Protein AF-A0A422NCY8-F1 (afdb_monomer_lite)

Sequence (134 aa):
MYTGGTLGFARDTAEKVVHRLLHDSGAFTATETRLLRPCQTKRLALVGAQSGDAGSDDISPVARLQRIVRDEYAVRVLDVVARRRRTAYSSPVEALAALPVIAEVMRRELGWTTERTQTELDLARTFISSISVA

Structure (mmCIF, N/CA/C/O backbone):
data_AF-A0A422NCY8-F1
#
_entry.id   AF-A0A422NCY8-F1
#
loop_
_atom_site.group_PDB
_atom_site.id
_atom_site.type_symbol
_atom_site.label_atom_id
_atom_site.label_alt_id
_atom_site.label_comp_id
_atom_site.label_asym_id
_atom_site.label_entity_id
_atom_site.label_seq_id
_atom_site.pdbx_PDB_ins_code
_atom_site.Cartn_x
_atom_site.Cartn_y
_atom_site.Cartn_z
_atom_site.occupancy
_atom_site.B_iso_or_equiv
_atom_site.auth_seq_id
_atom_site.auth_comp_id
_atom_site.auth_asym_id
_atom_site.auth_atom_id
_atom_site.pdbx_PDB_model_num
ATOM 1 N N . MET A 1 1 ? -6.942 12.354 24.106 1.00 50.94 1 MET A N 1
ATOM 2 C CA . MET A 1 1 ? -6.111 12.189 22.895 1.00 50.94 1 MET A CA 1
ATOM 3 C C . MET A 1 1 ? -5.393 10.849 23.008 1.00 50.94 1 MET A C 1
ATOM 5 O O . MET A 1 1 ? -4.754 10.636 24.028 1.00 50.94 1 MET A O 1
ATOM 9 N N . TYR A 1 2 ? -5.562 9.917 22.066 1.00 63.03 2 TYR A N 1
ATOM 10 C CA . TYR A 1 2 ? -4.711 8.720 22.007 1.00 63.03 2 TYR A CA 1
ATOM 11 C C . TYR A 1 2 ? -3.476 9.083 21.187 1.00 63.03 2 TYR A C 1
ATOM 13 O O . TYR A 1 2 ? -3.541 9.134 19.963 1.00 63.03 2 TYR A O 1
ATOM 21 N N . THR A 1 3 ? -2.384 9.416 21.862 1.00 74.62 3 THR A N 1
ATOM 22 C CA . THR A 1 3 ? -1.087 9.664 21.233 1.00 74.62 3 THR A CA 1
ATOM 23 C C . THR A 1 3 ? -0.171 8.488 21.568 1.00 74.62 3 THR A C 1
ATOM 25 O O . THR A 1 3 ? 0.058 8.183 22.735 1.00 74.62 3 THR A O 1
ATOM 28 N N . GLY A 1 4 ? 0.305 7.789 20.535 1.00 79.44 4 GLY A N 1
ATOM 29 C CA . GLY A 1 4 ? 1.109 6.568 20.665 1.00 79.44 4 GLY A CA 1
ATOM 30 C C . GLY A 1 4 ? 0.318 5.264 20.487 1.00 79.44 4 GLY A C 1
ATOM 31 O O . GLY A 1 4 ? -0.912 5.237 20.530 1.00 79.44 4 GLY A O 1
ATOM 32 N N . GLY A 1 5 ? 1.042 4.168 20.253 1.00 78.50 5 GLY A N 1
ATOM 33 C CA . GLY A 1 5 ? 0.472 2.833 20.084 1.00 78.50 5 GLY A CA 1
ATOM 34 C C . GLY A 1 5 ? 1.530 1.788 19.734 1.00 78.50 5 GLY A C 1
ATOM 35 O O . GLY A 1 5 ? 2.422 2.041 18.929 1.00 78.50 5 GLY A O 1
ATOM 36 N N . THR A 1 6 ? 1.411 0.602 20.330 1.00 87.81 6 THR A N 1
ATOM 37 C CA . THR A 1 6 ? 2.236 -0.572 20.010 1.00 87.81 6 THR A CA 1
ATOM 38 C C . THR A 1 6 ? 1.425 -1.521 19.136 1.00 87.81 6 THR A C 1
ATOM 40 O O . THR A 1 6 ? 0.247 -1.750 19.418 1.00 87.81 6 THR A O 1
ATOM 43 N N . LEU A 1 7 ? 2.044 -2.119 18.110 1.00 85.38 7 LEU A N 1
ATOM 44 C CA . LEU A 1 7 ? 1.364 -3.015 17.159 1.00 85.38 7 LEU A CA 1
ATOM 45 C C . LEU A 1 7 ? 0.558 -4.130 17.849 1.00 85.38 7 LEU A C 1
ATOM 47 O O . LEU A 1 7 ? -0.569 -4.405 17.444 1.00 85.38 7 LEU A O 1
ATOM 51 N N . GLY A 1 8 ? 1.080 -4.707 18.937 1.00 89.88 8 GLY A N 1
ATOM 52 C CA . GLY A 1 8 ? 0.396 -5.760 19.701 1.00 89.88 8 GLY A CA 1
ATOM 53 C C . GLY A 1 8 ? -0.936 -5.336 20.337 1.00 89.88 8 GLY A C 1
ATOM 54 O O . GLY A 1 8 ? -1.800 -6.177 20.566 1.00 89.88 8 GLY A O 1
ATOM 55 N N . PHE A 1 9 ? -1.142 -4.036 20.564 1.00 90.56 9 PHE A N 1
ATOM 56 C CA . PHE A 1 9 ? -2.367 -3.490 21.153 1.00 90.56 9 PHE A CA 1
ATOM 57 C C . PHE A 1 9 ? -3.248 -2.752 20.142 1.00 90.56 9 PHE A C 1
ATOM 59 O O . PHE A 1 9 ? -4.271 -2.203 20.533 1.00 90.56 9 PHE A O 1
ATOM 66 N N . ALA A 1 10 ? -2.911 -2.750 18.847 1.00 91.94 10 ALA A N 1
ATOM 67 C CA . ALA A 1 10 ? -3.629 -1.958 17.845 1.00 91.94 10 ALA A CA 1
ATOM 68 C C . ALA A 1 10 ? -5.149 -2.221 17.839 1.00 91.94 10 ALA A C 1
ATOM 70 O O . ALA A 1 10 ? -5.937 -1.278 17.811 1.00 91.94 10 ALA A O 1
ATOM 71 N N . ARG A 1 11 ? -5.568 -3.492 17.946 1.00 93.00 11 ARG A N 1
ATOM 72 C CA . ARG A 1 11 ? -6.991 -3.873 18.008 1.00 93.00 11 ARG A CA 1
ATOM 73 C C . ARG A 1 11 ? -7.681 -3.361 19.275 1.00 93.00 11 ARG A C 1
ATOM 75 O O . ARG A 1 11 ? -8.771 -2.810 19.186 1.00 93.00 11 ARG A O 1
ATOM 82 N N . ASP A 1 12 ? -7.058 -3.557 20.435 1.00 91.50 12 ASP A N 1
ATOM 83 C CA . ASP A 1 12 ? -7.607 -3.132 21.731 1.00 91.50 12 ASP A CA 1
ATOM 84 C C . ASP A 1 12 ? -7.703 -1.602 21.817 1.00 91.50 12 ASP A C 1
ATOM 86 O O . ASP A 1 12 ? -8.725 -1.049 22.220 1.00 91.50 12 ASP A O 1
ATOM 90 N N . THR A 1 13 ? -6.672 -0.904 21.339 1.00 92.38 13 THR A N 1
ATOM 91 C CA . THR A 1 13 ? -6.681 0.552 21.210 1.00 92.38 13 THR A CA 1
ATOM 92 C C . THR A 1 13 ? -7.818 1.014 20.301 1.00 92.38 13 THR A C 1
ATOM 94 O O . THR A 1 13 ? -8.573 1.898 20.698 1.00 92.38 13 THR A O 1
ATOM 97 N N . ALA A 1 14 ? -7.992 0.408 19.121 1.00 92.62 14 ALA A N 1
ATOM 98 C CA . ALA A 1 14 ? -9.072 0.763 18.198 1.00 92.62 14 ALA A CA 1
ATOM 99 C C . ALA A 1 14 ? -10.463 0.535 18.812 1.00 92.62 14 ALA A C 1
ATOM 101 O O . ALA A 1 14 ? -11.330 1.398 18.704 1.00 92.62 14 ALA A O 1
ATOM 102 N N . GLU A 1 15 ? -10.666 -0.585 19.507 1.00 92.44 15 GLU A N 1
ATOM 103 C CA . GLU A 1 15 ? -11.919 -0.895 20.201 1.00 92.44 15 GLU A CA 1
ATOM 104 C C . GLU A 1 15 ? -12.261 0.168 21.254 1.00 92.44 15 GLU A C 1
ATOM 106 O O . GLU A 1 15 ? -13.373 0.701 21.265 1.00 92.44 15 GLU A O 1
ATOM 111 N N . LYS A 1 16 ? -11.284 0.562 22.077 1.00 91.06 16 LYS A N 1
ATOM 112 C CA . LYS A 1 16 ? -11.474 1.618 23.079 1.00 91.06 16 LYS A CA 1
ATOM 113 C C . LYS A 1 16 ? -11.706 2.993 22.446 1.00 91.06 16 LYS A C 1
ATOM 115 O O . LYS A 1 16 ? -12.504 3.769 22.967 1.00 91.06 16 LYS A O 1
ATOM 120 N N . VAL A 1 17 ? -11.033 3.309 21.337 1.00 91.75 17 VAL A N 1
ATOM 121 C CA . VAL A 1 17 ? -11.247 4.558 20.582 1.00 91.75 17 VAL A CA 1
ATOM 122 C C . VAL A 1 17 ? -12.679 4.629 20.060 1.00 91.75 17 VAL A C 1
ATOM 124 O O . VAL A 1 17 ? -13.345 5.639 20.272 1.00 91.75 17 VAL A O 1
ATOM 127 N N . VAL A 1 18 ? -13.168 3.559 19.429 1.00 91.69 18 VAL A N 1
ATOM 128 C CA . VAL A 1 18 ? -14.541 3.497 18.909 1.00 91.69 18 VAL A CA 1
ATOM 129 C C . VAL A 1 18 ? -15.555 3.598 20.045 1.00 91.69 18 VAL A C 1
ATOM 131 O O . VAL A 1 18 ? -16.506 4.362 19.929 1.00 91.69 18 VAL A O 1
ATOM 134 N N . HIS A 1 19 ? -15.330 2.914 21.170 1.00 91.00 19 HIS A N 1
ATOM 135 C CA . HIS A 1 19 ? -16.205 3.036 22.337 1.00 91.00 19 HIS A CA 1
ATOM 136 C C . HIS A 1 19 ? -16.333 4.493 22.805 1.00 91.00 19 HIS A C 1
ATOM 138 O O . HIS A 1 19 ? -17.440 5.004 22.951 1.00 91.00 19 HIS A O 1
ATOM 144 N N . ARG A 1 20 ? -15.210 5.202 22.987 1.00 90.62 20 ARG A N 1
ATOM 145 C CA . ARG A 1 20 ? -15.251 6.623 23.374 1.00 90.62 20 ARG A CA 1
ATOM 146 C C . ARG A 1 20 ? -15.914 7.497 22.316 1.00 90.62 20 ARG A C 1
ATOM 148 O O . ARG A 1 20 ? -16.619 8.438 22.661 1.00 90.62 20 ARG A O 1
ATOM 155 N N . LEU A 1 21 ? -15.704 7.201 21.034 1.00 91.00 21 LEU A N 1
ATOM 156 C CA . LEU A 1 21 ? -16.359 7.927 19.950 1.00 91.00 21 LEU A CA 1
ATOM 157 C C . LEU A 1 21 ? -17.887 7.801 20.047 1.00 91.00 21 LEU A C 1
ATOM 159 O O . LEU A 1 21 ? -18.582 8.802 19.925 1.00 91.00 21 LEU A O 1
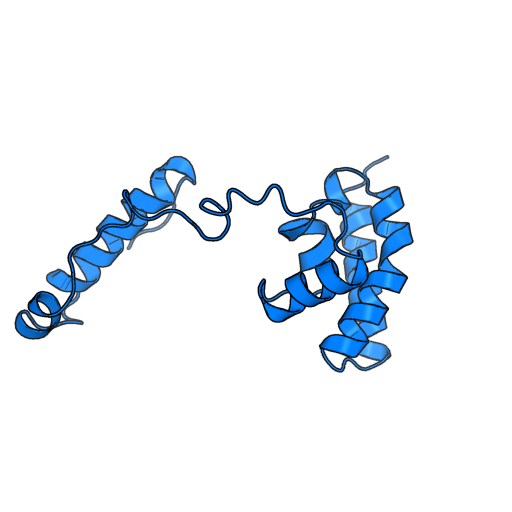ATOM 163 N N . LEU A 1 22 ? -18.404 6.605 20.325 1.00 90.75 22 LEU A N 1
ATOM 164 C CA . LEU A 1 22 ? -19.844 6.343 20.388 1.00 90.75 22 LEU A CA 1
ATOM 165 C C . LEU A 1 22 ? -20.535 6.855 21.659 1.00 90.75 22 LEU A C 1
ATOM 167 O O . LEU A 1 22 ? -21.746 7.075 21.631 1.00 90.75 22 LEU A O 1
ATOM 171 N N . HIS A 1 23 ? -19.799 7.005 22.763 1.00 89.19 23 HIS A N 1
ATOM 172 C CA . HIS A 1 23 ? -20.388 7.302 24.075 1.00 89.19 23 HIS A CA 1
ATOM 173 C C . HIS A 1 23 ? -19.952 8.642 2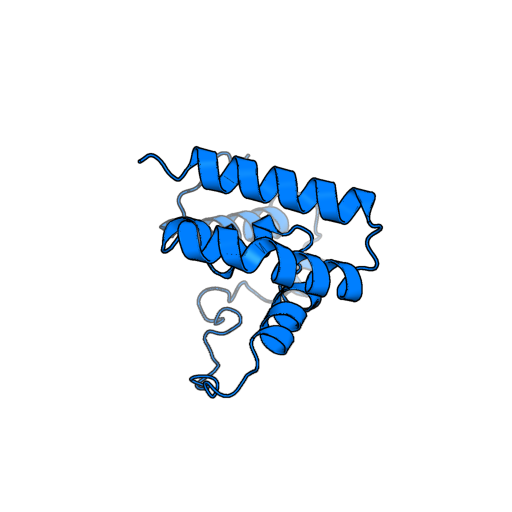4.682 1.00 89.19 23 HIS A C 1
ATOM 175 O O . HIS A 1 23 ? -20.770 9.308 25.308 1.00 89.19 23 HIS A O 1
ATOM 181 N N . ASP A 1 24 ? -18.706 9.067 24.460 1.00 89.75 24 ASP A N 1
ATOM 182 C CA . ASP A 1 24 ? -18.092 10.177 25.207 1.00 89.75 24 ASP A CA 1
ATOM 183 C C . ASP A 1 24 ? -17.827 11.413 24.331 1.00 89.75 24 ASP A C 1
ATOM 185 O O . ASP A 1 24 ? -17.584 12.501 24.847 1.00 89.75 24 ASP A O 1
ATOM 189 N N . SER A 1 25 ? -17.831 11.262 23.000 1.00 88.12 25 SER A N 1
ATOM 190 C CA . SER A 1 25 ? -17.445 12.341 22.076 1.00 88.12 25 SER A CA 1
ATOM 191 C C . SER A 1 25 ? -18.564 13.335 21.749 1.00 88.12 25 SER A C 1
ATOM 193 O O . SER A 1 25 ? -18.289 14.400 21.201 1.00 88.12 25 SER A O 1
ATOM 195 N N . GLY A 1 26 ? -19.821 12.970 22.023 1.00 88.75 26 GLY A N 1
ATOM 196 C CA . GLY A 1 26 ? -21.004 13.716 21.584 1.00 88.75 26 GLY A CA 1
ATOM 197 C C . GLY A 1 26 ? -21.291 13.643 20.076 1.00 88.75 26 GLY A C 1
ATOM 198 O O . GLY A 1 26 ? -22.266 14.237 19.631 1.00 88.75 26 GLY A O 1
ATOM 199 N N . ALA A 1 27 ? -20.488 12.914 19.289 1.00 90.50 27 ALA A N 1
ATOM 200 C CA . ALA A 1 27 ? -20.690 12.764 17.843 1.00 90.50 27 ALA A CA 1
ATOM 201 C C . ALA A 1 27 ? -21.889 11.872 17.477 1.00 90.50 27 ALA A C 1
ATOM 203 O O . ALA A 1 27 ? -22.372 11.941 16.351 1.00 90.50 27 ALA A O 1
ATOM 204 N N . PHE A 1 28 ? -22.350 11.038 18.413 1.00 90.94 28 PHE A N 1
ATOM 205 C CA . PHE A 1 28 ? -23.476 10.126 18.233 1.00 90.94 28 PHE A CA 1
ATOM 206 C C . PHE A 1 28 ? -24.482 10.299 19.367 1.00 90.94 28 PHE A C 1
ATOM 208 O O . PHE A 1 28 ? -24.114 10.435 20.537 1.00 90.94 28 PHE A O 1
ATOM 215 N N . THR A 1 29 ? -25.765 10.254 19.025 1.00 90.88 29 THR A N 1
ATOM 216 C CA . THR A 1 29 ? -26.856 10.187 19.997 1.00 90.88 29 THR A CA 1
ATOM 217 C C . THR A 1 29 ? -27.026 8.763 20.531 1.00 90.88 29 THR A C 1
ATOM 219 O O . THR A 1 29 ? -26.684 7.776 19.879 1.00 90.88 29 THR A O 1
ATOM 222 N N . ALA A 1 30 ? -27.628 8.624 21.716 1.00 86.12 30 ALA A N 1
ATOM 223 C CA . ALA A 1 30 ? -27.882 7.309 22.315 1.00 86.12 30 ALA A CA 1
ATOM 224 C C . ALA A 1 30 ? -28.750 6.397 21.424 1.00 86.12 30 ALA A C 1
ATOM 226 O O . ALA A 1 30 ? -28.620 5.173 21.466 1.00 86.12 30 ALA A O 1
ATOM 227 N N . THR A 1 31 ? -29.632 6.987 20.617 1.00 90.31 31 THR A N 1
ATOM 228 C CA . THR A 1 31 ? -30.494 6.277 19.669 1.00 90.31 31 THR A CA 1
ATOM 229 C C . THR A 1 31 ? -29.689 5.723 18.496 1.00 90.31 31 THR A C 1
ATOM 231 O O . THR A 1 31 ? -29.844 4.552 18.162 1.00 90.31 31 THR A O 1
ATOM 234 N N . GLU A 1 32 ? -28.787 6.524 17.921 1.00 90.44 32 GLU A N 1
ATOM 235 C CA . GLU A 1 32 ? -27.896 6.099 16.832 1.00 90.44 32 GLU A CA 1
ATOM 236 C C . GLU A 1 32 ? -26.941 4.999 17.295 1.00 90.44 32 GLU A C 1
ATOM 238 O O . GLU A 1 32 ? -26.794 3.982 16.619 1.00 90.44 32 GLU A O 1
ATOM 243 N N . THR A 1 33 ? -26.369 5.131 18.495 1.00 87.44 33 THR A N 1
ATOM 244 C CA . THR A 1 33 ? -25.467 4.115 19.052 1.00 87.44 33 THR A CA 1
ATOM 245 C C . THR A 1 33 ? -26.170 2.773 19.282 1.00 87.44 33 THR A C 1
ATOM 247 O O . THR A 1 33 ? -25.560 1.727 19.083 1.00 87.44 33 THR A O 1
ATOM 250 N N . ARG A 1 34 ? -27.465 2.767 19.636 1.00 88.44 34 ARG A N 1
ATOM 251 C CA . ARG A 1 34 ? -28.254 1.526 19.782 1.00 88.44 34 ARG A CA 1
ATOM 252 C C . ARG A 1 34 ? -28.515 0.803 18.459 1.00 88.44 34 ARG A C 1
ATOM 254 O O . ARG A 1 34 ? -28.731 -0.406 18.482 1.00 88.44 34 ARG A O 1
ATOM 261 N N . LEU A 1 35 ? -28.520 1.516 17.331 1.00 91.31 35 LEU A N 1
ATOM 262 C CA . LEU A 1 35 ? -28.683 0.912 16.003 1.00 91.31 35 LEU A CA 1
ATOM 263 C C . LEU A 1 35 ? -27.404 0.209 15.531 1.00 91.31 35 LEU A C 1
ATOM 265 O O . LEU A 1 35 ? -27.461 -0.703 14.703 1.00 91.31 35 LEU A O 1
ATOM 269 N N . LEU A 1 36 ? -26.247 0.621 16.051 1.00 88.69 36 LEU A N 1
ATOM 270 C CA . LEU A 1 36 ? -24.962 0.030 15.712 1.00 88.69 36 LEU A CA 1
ATOM 271 C C . LEU A 1 36 ? -24.753 -1.295 16.450 1.00 88.69 36 LEU A C 1
ATOM 273 O O . LEU A 1 36 ? -25.149 -1.487 17.599 1.00 88.69 36 LEU A O 1
ATOM 277 N N . ARG A 1 37 ? -24.087 -2.238 15.778 1.00 85.38 37 ARG A N 1
ATOM 278 C CA . ARG A 1 37 ? -23.708 -3.509 16.401 1.00 85.38 37 ARG A CA 1
ATOM 279 C C . ARG A 1 37 ? -22.543 -3.295 17.378 1.00 85.38 37 ARG A C 1
ATOM 281 O O . ARG A 1 37 ? -21.653 -2.497 17.081 1.00 85.38 37 ARG A O 1
ATOM 288 N N . PRO A 1 38 ? -22.480 -4.055 18.486 1.00 85.44 38 PRO A N 1
ATOM 289 C CA . PRO A 1 38 ? -21.306 -4.073 19.353 1.00 85.44 38 PRO A CA 1
ATOM 290 C C . PRO A 1 38 ? -20.031 -4.442 18.586 1.00 85.44 38 PRO A C 1
ATOM 292 O O . PRO A 1 38 ? -20.078 -5.192 17.607 1.00 85.44 38 PRO A O 1
ATOM 295 N N . CYS A 1 39 ? -18.879 -3.965 19.062 1.00 87.88 39 CYS A N 1
ATOM 296 C CA . CYS A 1 39 ? -17.585 -4.312 18.481 1.00 87.88 39 CYS A CA 1
ATOM 297 C C . CYS A 1 39 ? -17.351 -5.833 18.540 1.00 87.88 39 CYS A C 1
ATOM 299 O O . CYS A 1 39 ? -17.439 -6.452 19.599 1.00 87.88 39 CYS A O 1
ATOM 301 N N . GLN A 1 40 ? -17.037 -6.444 17.395 1.00 91.31 40 GLN A N 1
ATOM 302 C CA . GLN A 1 40 ? -16.754 -7.883 17.277 1.00 91.31 40 GLN A CA 1
ATOM 303 C C . GLN A 1 40 ? -15.381 -8.162 16.656 1.00 91.31 40 GLN A C 1
ATOM 305 O O . GLN A 1 40 ? -15.093 -9.293 16.274 1.00 91.31 40 GLN A O 1
ATOM 310 N N . THR A 1 41 ? -14.502 -7.160 16.579 1.00 93.06 41 THR A N 1
ATOM 311 C CA . THR A 1 41 ? -13.206 -7.249 15.877 1.00 93.06 41 THR A CA 1
ATOM 312 C C . THR A 1 41 ? -12.309 -8.384 16.376 1.00 93.06 41 THR A C 1
ATOM 314 O O . THR A 1 41 ? -11.516 -8.907 15.607 1.00 93.06 41 THR A O 1
ATOM 317 N N . LYS A 1 42 ? -12.457 -8.831 17.633 1.00 91.56 42 LYS A N 1
ATOM 318 C CA . LYS A 1 42 ? -11.746 -10.006 18.176 1.00 91.56 42 LYS A CA 1
ATOM 319 C C . LYS A 1 42 ? -12.126 -11.327 17.488 1.00 91.56 42 LYS A C 1
ATOM 321 O O . LYS A 1 42 ? -11.347 -12.271 17.526 1.00 91.56 42 LYS A O 1
ATOM 326 N N . ARG A 1 43 ? -13.331 -11.410 16.921 1.00 90.31 43 ARG A N 1
ATOM 327 C CA . ARG A 1 43 ? -13.893 -12.612 16.280 1.00 90.31 43 ARG A CA 1
ATOM 328 C C . ARG A 1 43 ? -13.872 -12.537 14.754 1.00 90.31 43 ARG A C 1
ATOM 330 O O . ARG A 1 43 ? -14.138 -13.538 14.101 1.00 90.31 43 ARG A O 1
ATOM 337 N N . LEU A 1 44 ? -13.590 -11.362 14.196 1.00 89.38 44 LEU A N 1
ATOM 338 C CA . LEU A 1 44 ? -13.527 -11.151 12.757 1.00 89.38 44 LEU A CA 1
ATOM 339 C C . LEU A 1 44 ? -12.114 -11.445 12.263 1.00 89.38 44 LEU A C 1
ATOM 341 O O . LEU A 1 44 ? -11.139 -10.885 12.762 1.00 89.38 44 LEU A O 1
ATOM 345 N N . ALA A 1 45 ? -12.011 -12.324 11.275 1.00 90.31 45 ALA A N 1
ATOM 346 C CA . ALA A 1 45 ? -10.757 -12.558 10.585 1.00 90.31 45 ALA A CA 1
ATOM 347 C C . ALA A 1 45 ? -10.424 -11.372 9.670 1.00 90.31 45 ALA A C 1
ATOM 349 O O . ALA A 1 45 ? -11.315 -10.733 9.107 1.00 90.31 45 ALA A O 1
ATOM 350 N N . LEU A 1 46 ? -9.131 -11.088 9.517 1.00 89.69 46 LEU A N 1
ATOM 351 C CA . LEU A 1 46 ? -8.669 -10.085 8.564 1.00 89.69 46 LEU A CA 1
ATOM 352 C C . LEU A 1 46 ? -8.818 -10.600 7.128 1.00 89.69 46 LEU A C 1
ATOM 354 O O . LEU A 1 46 ? -8.885 -11.806 6.876 1.00 89.69 46 LEU A O 1
ATOM 358 N N . VAL A 1 47 ? -8.841 -9.666 6.180 1.00 86.44 47 VAL A N 1
ATOM 359 C CA . VAL A 1 47 ? -8.847 -9.977 4.748 1.00 86.44 47 VAL A CA 1
ATOM 360 C C . VAL A 1 47 ? -7.666 -10.898 4.421 1.00 86.44 47 VAL A C 1
ATOM 362 O O . VAL A 1 47 ? -6.539 -10.641 4.839 1.00 86.44 47 VAL A O 1
ATOM 365 N N . GLY A 1 48 ? -7.941 -11.993 3.709 1.00 81.12 48 GLY A N 1
ATOM 366 C CA . GLY A 1 48 ? -6.949 -13.006 3.339 1.00 81.12 48 GLY A CA 1
ATOM 367 C C . GLY A 1 48 ? -6.660 -14.072 4.403 1.00 81.12 48 GLY A C 1
ATOM 368 O O . GLY A 1 48 ? -6.001 -15.051 4.084 1.00 81.12 48 GLY A O 1
ATOM 369 N N . ALA A 1 49 ? -7.170 -13.949 5.637 1.00 81.75 49 ALA A N 1
ATOM 370 C CA . ALA A 1 49 ? -6.943 -14.956 6.683 1.00 81.75 49 ALA A CA 1
ATOM 371 C C . ALA A 1 49 ? -7.888 -16.172 6.591 1.00 81.7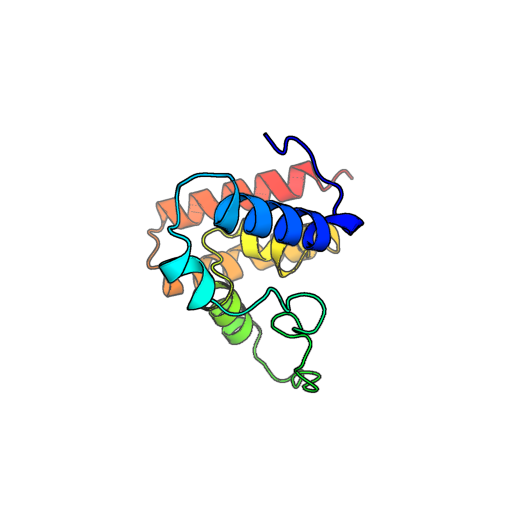5 49 ALA A C 1
ATOM 373 O O . ALA A 1 49 ? -7.562 -17.240 7.095 1.00 81.75 49 ALA A O 1
ATOM 374 N N . GLN A 1 50 ? -9.070 -16.007 5.983 1.00 70.94 50 GLN A N 1
ATOM 375 C CA . GLN A 1 50 ? -10.087 -17.068 5.831 1.00 70.94 50 GLN A CA 1
ATOM 376 C C . GLN A 1 50 ? -9.932 -17.867 4.534 1.00 70.94 50 GLN A C 1
ATOM 378 O O . GLN A 1 50 ? -10.606 -18.876 4.339 1.00 70.94 50 GLN A O 1
ATOM 383 N N . SER A 1 51 ? -9.063 -17.413 3.636 1.00 60.66 51 SER A N 1
ATOM 384 C CA . SER A 1 51 ? -8.764 -18.111 2.400 1.00 60.66 51 SER A CA 1
ATOM 385 C C . SER A 1 51 ? -7.929 -19.346 2.738 1.00 60.66 51 SER A C 1
ATOM 387 O O . SER A 1 51 ? -6.713 -19.267 2.857 1.00 60.66 51 SER A O 1
ATOM 389 N N . GLY A 1 52 ? -8.594 -20.497 2.878 1.00 52.84 52 GLY A N 1
ATOM 390 C CA . GLY A 1 52 ? -7.957 -21.818 2.780 1.00 52.84 52 GLY A CA 1
ATOM 391 C C . GLY A 1 52 ? -7.306 -22.067 1.413 1.00 52.84 52 GLY A C 1
ATOM 392 O O . GLY A 1 52 ? -6.631 -23.074 1.227 1.00 52.84 52 GLY A O 1
ATOM 393 N N . ASP A 1 53 ? -7.461 -21.131 0.475 1.00 50.38 53 ASP A N 1
ATOM 394 C CA . ASP A 1 53 ? -6.616 -21.009 -0.697 1.00 50.38 53 ASP A CA 1
ATOM 395 C C . ASP A 1 53 ? -5.200 -20.627 -0.257 1.00 50.38 53 ASP A C 1
ATOM 397 O O . ASP A 1 53 ? -4.814 -19.454 -0.216 1.00 50.38 53 ASP A O 1
ATOM 401 N N . ALA A 1 54 ? -4.378 -21.653 -0.035 1.00 51.94 54 ALA A N 1
ATOM 402 C CA . ALA A 1 54 ? -3.045 -21.665 -0.616 1.00 51.94 54 ALA A CA 1
ATOM 403 C C . ALA A 1 54 ? -3.226 -21.372 -2.112 1.00 51.94 54 ALA A C 1
ATOM 405 O O . ALA A 1 54 ? -3.403 -22.282 -2.917 1.00 51.94 54 ALA A O 1
ATOM 406 N N . GLY A 1 55 ? -3.371 -20.082 -2.439 1.00 54.03 55 GLY A N 1
ATOM 407 C CA . GLY A 1 55 ? -3.742 -19.628 -3.764 1.00 54.03 55 GLY A CA 1
ATOM 408 C C . GLY A 1 55 ? -2.791 -20.280 -4.735 1.00 54.03 55 GLY A C 1
ATOM 409 O O . GLY A 1 55 ? -1.585 -20.093 -4.591 1.00 54.03 55 GLY A O 1
ATOM 410 N N . SER A 1 56 ? -3.356 -21.086 -5.636 1.00 57.25 56 SER A N 1
ATOM 411 C CA . SER A 1 56 ? -2.632 -21.757 -6.708 1.00 57.25 56 SER A CA 1
ATOM 412 C C . SER A 1 56 ? -1.457 -20.888 -7.163 1.00 57.25 56 SER A C 1
ATOM 414 O O . SER A 1 56 ? -1.634 -19.719 -7.524 1.00 57.25 56 SER A O 1
ATOM 416 N N . ASP A 1 57 ? -0.246 -21.443 -7.118 1.00 56.44 57 ASP A N 1
ATOM 417 C CA . ASP A 1 57 ? 0.977 -20.776 -7.590 1.00 56.44 57 ASP A CA 1
ATOM 418 C C . ASP A 1 57 ? 0.895 -20.355 -9.075 1.00 56.44 57 ASP A C 1
ATOM 420 O O . ASP A 1 57 ? 1.786 -19.688 -9.595 1.00 56.44 57 ASP A O 1
ATOM 424 N N . ASP A 1 58 ? -0.217 -20.675 -9.735 1.00 68.12 58 ASP A N 1
ATOM 425 C CA . ASP A 1 58 ? -0.553 -20.445 -11.133 1.00 68.12 58 ASP A CA 1
ATOM 426 C C . ASP A 1 58 ? -1.007 -19.004 -11.463 1.00 68.12 58 ASP A C 1
ATOM 428 O O . ASP A 1 58 ? -1.257 -18.658 -12.618 1.00 68.12 58 ASP A O 1
ATOM 432 N N . ILE A 1 59 ? -1.102 -18.099 -10.477 1.00 78.06 59 ILE A N 1
ATOM 433 C CA . ILE A 1 59 ? -1.390 -16.685 -10.779 1.00 78.06 59 ILE A CA 1
ATOM 434 C C . ILE A 1 59 ? -0.149 -16.024 -11.391 1.00 78.06 59 ILE A C 1
ATOM 436 O O . ILE A 1 59 ? 0.839 -15.755 -10.698 1.00 78.06 59 ILE A O 1
ATOM 440 N N . SER A 1 60 ? -0.259 -15.662 -12.673 1.00 90.25 60 SER A N 1
ATOM 441 C CA . SER A 1 60 ? 0.741 -14.877 -13.406 1.00 90.25 60 SER A CA 1
ATOM 442 C C . SER A 1 60 ? 1.244 -13.664 -12.597 1.00 90.25 60 SER A C 1
ATOM 444 O O . SER A 1 60 ? 0.434 -12.928 -12.013 1.00 90.25 60 SER A O 1
ATOM 446 N N . PRO A 1 61 ? 2.563 -13.376 -12.598 1.00 88.88 61 PRO A N 1
ATOM 447 C CA . PRO A 1 61 ? 3.132 -12.209 -11.922 1.00 88.88 61 PRO A CA 1
ATOM 448 C C . PRO A 1 61 ? 2.463 -10.881 -12.304 1.00 88.88 61 PRO A C 1
ATOM 450 O O . PRO A 1 61 ? 2.314 -10.005 -11.454 1.00 88.88 61 PRO A O 1
ATOM 453 N N . VAL A 1 62 ? 2.008 -10.745 -13.553 1.00 92.44 62 VAL A N 1
ATOM 454 C CA . VAL A 1 62 ? 1.320 -9.536 -14.032 1.00 92.44 62 VAL A CA 1
ATOM 455 C C . VAL A 1 62 ? -0.072 -9.421 -13.414 1.00 92.44 62 VAL A C 1
ATOM 457 O O . VAL A 1 62 ? -0.400 -8.376 -12.862 1.00 92.44 62 VAL A O 1
ATOM 460 N N . ALA A 1 63 ? -0.863 -10.498 -13.420 1.00 93.12 63 ALA A N 1
ATOM 461 C CA . ALA A 1 63 ? -2.196 -10.514 -12.805 1.00 93.12 63 ALA A CA 1
ATOM 462 C C . ALA A 1 63 ? -2.131 -10.189 -11.305 1.00 93.12 63 ALA A C 1
ATOM 464 O O . ALA A 1 63 ? -2.942 -9.442 -10.758 1.00 93.12 63 ALA A O 1
ATOM 465 N N . ARG A 1 64 ? -1.093 -10.690 -10.639 1.00 91.94 64 ARG A N 1
ATOM 466 C CA . ARG A 1 64 ? -0.788 -10.381 -9.244 1.00 91.94 64 ARG A CA 1
ATOM 467 C C . ARG A 1 64 ? -0.438 -8.906 -9.024 1.00 91.94 64 ARG A C 1
ATOM 469 O O . ARG A 1 64 ? -0.882 -8.337 -8.031 1.00 91.94 64 ARG A O 1
ATOM 476 N N . LEU A 1 65 ? 0.327 -8.282 -9.923 1.00 94.56 65 LEU A N 1
ATOM 477 C CA . LEU A 1 65 ? 0.599 -6.840 -9.875 1.00 94.56 65 LEU A CA 1
ATOM 478 C C . LEU A 1 65 ? -0.678 -6.020 -10.085 1.00 94.56 65 LEU A C 1
ATOM 480 O O . LEU A 1 65 ? -0.925 -5.090 -9.324 1.00 94.56 65 LEU A O 1
ATOM 484 N N . GLN A 1 66 ? -1.524 -6.399 -11.044 1.00 94.62 66 GLN A N 1
ATOM 485 C CA . GLN A 1 66 ? -2.816 -5.745 -11.275 1.00 94.62 66 GLN A CA 1
ATOM 486 C C . GLN A 1 66 ? -3.708 -5.812 -10.031 1.00 94.62 66 GLN A C 1
ATOM 488 O O . GLN A 1 66 ? -4.297 -4.806 -9.643 1.00 94.62 66 GLN A O 1
ATOM 493 N N . ARG A 1 67 ? -3.744 -6.964 -9.348 1.00 93.69 67 ARG A N 1
ATOM 494 C CA . ARG A 1 67 ? -4.469 -7.125 -8.080 1.00 93.69 67 ARG A CA 1
ATOM 495 C C . ARG A 1 67 ? -3.943 -6.196 -6.986 1.00 93.69 67 ARG A C 1
ATOM 497 O O . ARG A 1 67 ? -4.724 -5.551 -6.300 1.00 93.69 67 ARG A O 1
ATOM 504 N N . ILE A 1 68 ? -2.622 -6.080 -6.848 1.00 94.62 68 ILE A N 1
ATOM 505 C CA . ILE A 1 68 ? -1.999 -5.171 -5.872 1.00 94.62 68 ILE A CA 1
ATOM 506 C C . ILE A 1 68 ? -2.381 -3.706 -6.151 1.00 94.62 68 ILE A C 1
ATOM 508 O O . ILE A 1 68 ? -2.617 -2.934 -5.222 1.00 94.62 68 ILE A O 1
ATOM 512 N N . VAL A 1 69 ? -2.466 -3.316 -7.422 1.00 95.44 69 VAL A N 1
ATOM 513 C CA . VAL A 1 69 ? -2.880 -1.961 -7.807 1.00 95.44 69 VAL A CA 1
ATOM 514 C C . VAL A 1 69 ? -4.362 -1.726 -7.504 1.00 95.44 69 VAL A C 1
ATOM 516 O O . VAL A 1 69 ? -4.699 -0.732 -6.864 1.00 95.44 69 VAL A O 1
ATOM 519 N N . ARG A 1 70 ? -5.239 -2.638 -7.938 1.00 94.62 70 ARG A N 1
ATOM 520 C CA . ARG A 1 70 ? -6.699 -2.459 -7.885 1.00 94.62 70 ARG A CA 1
ATOM 521 C C . ARG A 1 70 ? -7.292 -2.707 -6.498 1.00 94.62 70 ARG A C 1
ATOM 523 O O . ARG A 1 70 ? -8.095 -1.901 -6.038 1.00 94.62 70 ARG A O 1
ATOM 530 N N . ASP A 1 71 ? -6.867 -3.776 -5.829 1.00 92.75 71 ASP A N 1
ATOM 531 C CA . ASP A 1 71 ? -7.496 -4.258 -4.593 1.00 92.75 71 ASP A CA 1
ATOM 532 C C . ASP A 1 71 ? -6.706 -3.843 -3.343 1.00 92.75 71 ASP A C 1
ATOM 534 O O . ASP A 1 71 ? -7.276 -3.643 -2.272 1.00 92.75 71 ASP A O 1
ATOM 538 N N . GLU A 1 72 ? -5.380 -3.701 -3.463 1.00 93.38 72 GLU A N 1
ATOM 539 C CA . GLU A 1 72 ? -4.499 -3.315 -2.348 1.00 93.38 72 GLU A CA 1
ATOM 540 C C . GLU A 1 72 ? -4.066 -1.837 -2.402 1.00 93.38 72 GLU A C 1
ATOM 542 O O . GLU A 1 72 ? -3.231 -1.407 -1.591 1.00 93.38 72 GLU A O 1
ATOM 547 N N . TYR A 1 73 ? -4.649 -1.068 -3.330 1.00 94.62 73 TYR A N 1
ATOM 548 C CA . TYR A 1 73 ? -4.485 0.379 -3.498 1.00 94.62 73 TYR A CA 1
ATOM 549 C C . TYR A 1 73 ? -3.022 0.833 -3.625 1.00 94.62 73 TYR A C 1
ATOM 551 O O . TYR A 1 73 ? -2.622 1.851 -3.056 1.00 94.62 73 TYR A O 1
ATOM 559 N N . ALA A 1 74 ? -2.194 0.074 -4.349 1.00 96.50 74 ALA A N 1
ATOM 560 C CA . ALA A 1 74 ? -0.826 0.491 -4.638 1.00 96.50 74 ALA A CA 1
ATOM 561 C C . ALA A 1 74 ? -0.807 1.566 -5.734 1.00 96.50 74 ALA A C 1
ATOM 563 O O . ALA A 1 74 ? -1.146 1.302 -6.887 1.00 96.50 74 ALA A O 1
ATOM 564 N N . VAL A 1 75 ? -0.361 2.774 -5.376 1.00 96.25 75 VAL A N 1
ATOM 565 C CA . VAL A 1 75 ? -0.306 3.938 -6.283 1.00 96.25 75 VAL A CA 1
ATOM 566 C C . VAL A 1 75 ? 1.137 4.357 -6.576 1.00 96.25 75 VAL A C 1
ATOM 568 O O . VAL A 1 75 ? 1.376 5.191 -7.442 1.00 96.25 75 VAL A O 1
ATOM 571 N N . ARG A 1 76 ? 2.125 3.800 -5.875 1.00 96.88 76 ARG A N 1
ATOM 572 C CA . ARG A 1 76 ? 3.555 4.049 -6.103 1.00 96.88 76 ARG A CA 1
ATOM 573 C C . ARG A 1 76 ? 4.265 2.734 -6.385 1.00 96.88 76 ARG A C 1
ATOM 575 O O . ARG A 1 76 ? 3.932 1.718 -5.774 1.00 96.88 76 ARG A O 1
ATOM 582 N N . VAL A 1 77 ? 5.312 2.757 -7.211 1.00 96.94 77 VAL A N 1
ATOM 583 C CA . VAL A 1 77 ? 6.162 1.564 -7.433 1.00 96.94 77 VAL A CA 1
ATOM 584 C C . VAL A 1 77 ? 6.727 1.049 -6.102 1.00 96.94 77 VAL A C 1
ATOM 586 O O . VAL A 1 77 ? 6.779 -0.156 -5.855 1.00 96.94 77 VAL A O 1
ATOM 589 N N . LEU A 1 78 ? 7.039 1.971 -5.188 1.00 96.06 78 LEU A N 1
ATOM 590 C CA . LEU A 1 78 ? 7.506 1.666 -3.840 1.00 96.06 78 LEU A CA 1
ATOM 591 C C . LEU A 1 78 ? 6.488 0.883 -2.989 1.00 96.06 78 LEU A C 1
ATOM 593 O O . LEU A 1 78 ? 6.885 0.044 -2.177 1.00 96.06 78 LEU A O 1
ATOM 597 N N . ASP A 1 79 ? 5.184 1.110 -3.170 1.00 97.00 79 ASP A N 1
ATOM 598 C CA . ASP A 1 79 ? 4.155 0.385 -2.415 1.00 97.00 79 ASP A CA 1
ATOM 599 C C . ASP A 1 79 ? 4.201 -1.110 -2.739 1.00 97.00 79 ASP A C 1
ATOM 601 O O . ASP A 1 79 ? 4.070 -1.946 -1.842 1.00 97.00 79 ASP A O 1
ATOM 605 N N . VAL A 1 80 ? 4.489 -1.449 -3.999 1.00 95.88 80 VAL A N 1
ATOM 606 C CA . VAL A 1 80 ? 4.660 -2.831 -4.448 1.00 95.88 80 VAL A CA 1
ATOM 607 C C . VAL A 1 80 ? 5.922 -3.436 -3.836 1.00 95.88 80 VAL A C 1
ATOM 609 O O . VAL A 1 80 ? 5.826 -4.404 -3.078 1.00 95.88 80 VAL A O 1
ATOM 612 N N . VAL A 1 81 ? 7.098 -2.870 -4.125 1.00 95.06 81 VAL A N 1
ATOM 613 C CA . VAL A 1 81 ? 8.386 -3.514 -3.803 1.00 95.06 81 VAL A CA 1
ATOM 614 C C . VAL A 1 81 ? 8.738 -3.473 -2.315 1.00 95.06 81 VAL A C 1
ATOM 616 O O . VAL A 1 81 ? 9.352 -4.414 -1.817 1.00 95.06 81 VAL A O 1
ATOM 619 N N . ALA A 1 82 ? 8.321 -2.443 -1.573 1.00 94.44 82 ALA A N 1
ATOM 620 C CA . ALA A 1 82 ? 8.651 -2.308 -0.153 1.00 94.44 82 ALA A CA 1
ATOM 621 C C . ALA A 1 82 ? 7.511 -2.755 0.775 1.00 94.44 82 ALA A C 1
ATOM 623 O O . ALA A 1 82 ? 7.761 -3.479 1.736 1.00 94.44 82 ALA A O 1
ATOM 624 N N . ARG A 1 83 ? 6.252 -2.367 0.515 1.00 93.81 83 ARG A N 1
ATOM 625 C CA . ARG A 1 83 ? 5.152 -2.599 1.477 1.00 93.81 83 ARG A CA 1
ATOM 626 C C . ARG A 1 83 ? 4.388 -3.898 1.247 1.00 93.81 83 ARG A C 1
ATOM 628 O O . ARG A 1 83 ? 4.091 -4.582 2.222 1.00 93.81 83 ARG A O 1
ATOM 635 N N . ARG A 1 84 ? 4.052 -4.229 -0.005 1.00 93.50 84 ARG A N 1
ATOM 636 C CA . ARG A 1 84 ? 3.236 -5.414 -0.334 1.00 93.50 84 ARG A CA 1
ATOM 637 C C . ARG A 1 84 ? 4.067 -6.669 -0.564 1.00 93.50 84 ARG A C 1
ATOM 639 O O . ARG A 1 84 ? 3.698 -7.736 -0.089 1.00 93.50 84 ARG A O 1
ATOM 646 N N . ARG A 1 85 ? 5.196 -6.548 -1.269 1.00 91.94 85 ARG A N 1
ATOM 647 C CA . ARG A 1 85 ? 6.072 -7.686 -1.600 1.00 91.94 85 ARG A CA 1
ATOM 648 C C . ARG A 1 85 ? 7.330 -7.771 -0.752 1.00 91.94 85 ARG A C 1
ATOM 650 O O . ARG A 1 85 ? 7.870 -8.862 -0.622 1.00 91.94 85 ARG A O 1
ATOM 657 N N . ARG A 1 86 ? 7.782 -6.652 -0.178 1.00 93.44 86 ARG A N 1
ATOM 658 C CA . ARG A 1 86 ? 9.025 -6.547 0.610 1.00 93.44 86 ARG A CA 1
ATOM 659 C C . ARG A 1 86 ? 10.294 -7.015 -0.125 1.00 93.44 86 ARG A C 1
ATOM 661 O O . ARG A 1 86 ? 11.332 -7.161 0.513 1.00 93.44 86 ARG A O 1
ATOM 668 N N . THR A 1 87 ? 10.248 -7.186 -1.448 1.00 93.44 87 THR A N 1
ATOM 669 C CA . THR A 1 87 ? 11.396 -7.598 -2.271 1.00 93.44 87 THR A CA 1
ATOM 670 C C . THR A 1 87 ? 12.545 -6.605 -2.191 1.00 93.44 87 THR A C 1
ATOM 672 O O . THR A 1 87 ? 13.695 -7.018 -2.221 1.00 93.44 87 THR A O 1
ATOM 675 N N . ALA A 1 88 ? 12.250 -5.318 -1.981 1.00 93.75 88 ALA A N 1
ATOM 676 C CA . ALA A 1 88 ? 13.263 -4.293 -1.738 1.00 93.75 88 ALA A CA 1
ATOM 677 C C . ALA A 1 88 ? 14.164 -4.602 -0.525 1.00 93.75 88 ALA A C 1
ATOM 679 O O . ALA A 1 88 ? 15.310 -4.175 -0.509 1.00 93.75 88 ALA A O 1
ATOM 680 N N . TYR A 1 89 ? 13.659 -5.340 0.471 1.00 94.06 89 TYR A N 1
ATOM 681 C CA . TYR A 1 89 ? 14.407 -5.712 1.675 1.00 94.06 89 TYR A CA 1
ATOM 682 C C . TYR A 1 89 ? 14.994 -7.121 1.595 1.00 94.06 89 TYR A C 1
ATOM 684 O O . TYR A 1 89 ? 16.085 -7.355 2.098 1.00 94.06 89 TYR A O 1
ATOM 692 N N . SER A 1 90 ? 14.262 -8.073 1.005 1.00 93.62 90 SER A N 1
ATOM 693 C CA . SER A 1 90 ? 14.697 -9.473 0.954 1.00 93.62 90 SER A CA 1
ATOM 694 C C . SER A 1 90 ? 15.670 -9.765 -0.188 1.00 93.62 90 SER A C 1
ATOM 696 O O . SER A 1 90 ? 16.517 -10.636 -0.043 1.00 93.62 90 SER A O 1
ATOM 698 N N . SER A 1 91 ? 15.530 -9.076 -1.325 1.00 93.75 91 SER A N 1
ATOM 699 C CA . SER A 1 91 ? 16.351 -9.277 -2.524 1.00 93.75 91 SER A CA 1
ATOM 700 C C . SER A 1 91 ? 16.469 -7.968 -3.321 1.00 93.75 91 SER A C 1
ATOM 702 O O . SER A 1 91 ? 15.776 -7.766 -4.327 1.00 93.75 91 SER A O 1
ATOM 704 N N . PRO A 1 92 ? 17.319 -7.026 -2.871 1.00 94.19 92 PRO A N 1
ATOM 705 C CA . PRO A 1 92 ? 17.380 -5.695 -3.468 1.00 94.19 92 PRO A CA 1
ATOM 706 C C . PRO A 1 92 ? 17.832 -5.685 -4.935 1.00 94.19 92 PRO A C 1
ATOM 708 O O . PRO A 1 92 ? 17.332 -4.892 -5.732 1.00 94.19 92 PRO A O 1
ATOM 711 N N . VAL A 1 93 ? 18.736 -6.594 -5.314 1.00 94.12 93 VAL A N 1
ATOM 712 C CA . VAL A 1 93 ? 19.235 -6.725 -6.695 1.00 94.12 93 VAL A CA 1
ATOM 713 C C . VAL A 1 93 ? 18.113 -7.152 -7.644 1.00 94.12 93 VAL A C 1
ATOM 715 O O . VAL A 1 93 ? 17.919 -6.535 -8.692 1.00 94.12 93 VAL A O 1
ATOM 718 N N . GLU A 1 94 ? 17.324 -8.158 -7.263 1.00 93.50 94 GLU A N 1
ATOM 719 C CA . GLU A 1 94 ? 16.170 -8.593 -8.058 1.00 93.50 94 GLU A CA 1
ATOM 720 C C . GLU A 1 94 ? 15.080 -7.520 -8.089 1.00 93.50 94 GLU A C 1
ATOM 722 O O . GLU A 1 94 ? 14.455 -7.302 -9.128 1.00 93.50 94 GLU A O 1
ATOM 727 N N . ALA A 1 95 ? 14.876 -6.801 -6.979 1.00 94.69 95 ALA A N 1
ATOM 728 C CA . ALA A 1 95 ? 13.942 -5.684 -6.935 1.00 94.69 95 ALA A CA 1
ATOM 729 C C . ALA A 1 95 ? 14.328 -4.590 -7.942 1.00 94.69 95 ALA A C 1
ATOM 731 O O . ALA A 1 95 ? 13.459 -4.146 -8.692 1.00 94.69 95 ALA A O 1
ATOM 732 N N . LEU A 1 96 ? 15.612 -4.209 -8.015 1.00 95.75 96 LEU A N 1
ATOM 733 C CA . LEU A 1 96 ? 16.128 -3.242 -8.994 1.00 95.75 96 LEU A CA 1
ATOM 734 C C . LEU A 1 96 ? 15.924 -3.716 -10.436 1.00 95.75 96 LEU A C 1
ATOM 736 O O . LEU A 1 96 ? 15.473 -2.933 -11.274 1.00 95.75 96 LEU A O 1
ATOM 740 N N . ALA A 1 97 ? 16.206 -4.991 -10.715 1.00 95.81 97 ALA A N 1
ATOM 741 C CA . ALA A 1 97 ? 16.013 -5.578 -12.039 1.00 95.81 97 ALA A CA 1
ATOM 742 C C . ALA A 1 97 ? 14.531 -5.598 -12.464 1.00 95.81 97 ALA A C 1
ATOM 744 O O . ALA A 1 97 ? 14.216 -5.398 -13.636 1.00 95.81 97 ALA A O 1
ATOM 745 N N . ALA A 1 98 ? 13.612 -5.788 -11.514 1.00 95.62 98 ALA A N 1
ATOM 746 C CA . ALA A 1 98 ? 12.176 -5.849 -11.776 1.00 95.62 98 ALA A CA 1
ATOM 747 C C . ALA A 1 98 ? 11.494 -4.473 -11.916 1.00 95.62 98 ALA A C 1
ATOM 749 O O . ALA A 1 98 ? 10.378 -4.405 -12.441 1.00 95.62 98 ALA A O 1
ATOM 750 N N . LEU A 1 99 ? 12.129 -3.375 -11.474 1.00 96.69 99 LEU A N 1
ATOM 751 C CA . LEU A 1 99 ? 11.518 -2.037 -11.463 1.00 96.69 99 LEU A CA 1
ATOM 752 C C . LEU A 1 99 ? 10.920 -1.601 -12.813 1.00 96.69 99 LEU A C 1
ATOM 754 O O . LEU A 1 99 ? 9.774 -1.146 -12.800 1.00 96.69 99 LEU A O 1
ATOM 758 N N . PRO A 1 100 ? 11.608 -1.739 -13.968 1.00 96.62 100 PRO A N 1
ATOM 759 C CA . PRO A 1 100 ? 11.066 -1.276 -15.247 1.00 96.62 100 PRO A CA 1
ATOM 760 C C . PRO A 1 100 ? 9.768 -1.994 -15.630 1.00 96.62 100 PRO A C 1
ATOM 762 O O . PRO A 1 100 ? 8.812 -1.362 -16.072 1.00 96.62 100 PRO A O 1
ATOM 765 N N . VAL A 1 101 ? 9.709 -3.309 -15.401 1.00 96.00 101 VAL A N 1
ATOM 766 C CA . VAL A 1 101 ? 8.532 -4.135 -15.708 1.00 96.00 101 VAL A CA 1
ATOM 767 C C . VAL A 1 101 ? 7.367 -3.773 -14.788 1.00 96.00 101 VAL A C 1
ATOM 769 O O . VAL A 1 101 ? 6.241 -3.608 -15.254 1.00 96.00 101 VAL A O 1
ATOM 772 N N . ILE A 1 102 ? 7.630 -3.603 -13.488 1.00 96.69 102 ILE A N 1
ATOM 773 C CA . ILE A 1 102 ? 6.610 -3.193 -12.514 1.00 96.69 102 ILE A CA 1
ATOM 774 C C . ILE A 1 102 ? 6.054 -1.814 -12.878 1.00 96.69 102 ILE A C 1
ATOM 776 O O . ILE A 1 102 ? 4.836 -1.640 -12.920 1.00 96.69 102 ILE A O 1
ATOM 780 N N . ALA A 1 103 ? 6.929 -0.848 -13.168 1.00 97.19 103 ALA A N 1
ATOM 781 C CA . ALA A 1 103 ? 6.531 0.508 -13.519 1.00 97.19 103 ALA A CA 1
ATOM 782 C C . ALA A 1 103 ? 5.697 0.542 -14.804 1.00 97.19 103 ALA A C 1
ATOM 784 O O . ALA A 1 103 ? 4.706 1.261 -14.849 1.00 97.19 103 ALA A O 1
ATOM 785 N N . GLU A 1 104 ? 6.026 -0.274 -15.809 1.00 96.94 104 GLU A N 1
ATOM 786 C CA . GLU A 1 104 ? 5.246 -0.359 -17.046 1.00 96.94 104 GLU A CA 1
ATOM 787 C C . GLU A 1 104 ? 3.846 -0.945 -16.819 1.00 96.94 104 GLU A C 1
ATOM 789 O O . GLU A 1 104 ? 2.853 -0.410 -17.320 1.00 96.94 104 GLU A O 1
ATOM 794 N N . VAL A 1 105 ? 3.732 -2.009 -16.016 1.00 96.44 105 VAL A N 1
ATOM 795 C CA . VAL A 1 105 ? 2.421 -2.564 -15.642 1.00 96.44 105 VAL A CA 1
ATOM 796 C C . VAL A 1 105 ? 1.603 -1.517 -14.885 1.00 96.44 105 VAL A C 1
ATOM 798 O O . VAL A 1 105 ? 0.457 -1.259 -15.244 1.00 96.44 105 VAL A O 1
ATOM 801 N N . MET A 1 106 ? 2.193 -0.858 -13.884 1.00 97.25 106 MET A N 1
ATOM 802 C CA . MET A 1 106 ? 1.507 0.181 -13.111 1.00 97.25 106 MET A CA 1
ATOM 803 C C . MET A 1 106 ? 1.130 1.396 -13.963 1.00 97.25 106 MET A C 1
ATOM 805 O O . MET A 1 106 ? 0.036 1.930 -13.801 1.00 97.25 106 MET A O 1
ATOM 809 N N . ARG A 1 107 ? 1.986 1.805 -14.907 1.00 97.50 107 ARG A N 1
ATOM 810 C CA . ARG A 1 107 ? 1.714 2.893 -15.853 1.00 97.50 107 ARG A CA 1
ATOM 811 C C . ARG A 1 107 ? 0.463 2.603 -16.670 1.00 97.50 107 ARG A C 1
ATOM 813 O O . ARG A 1 107 ? -0.380 3.484 -16.806 1.00 97.50 107 ARG A O 1
ATOM 820 N N . ARG A 1 108 ? 0.332 1.379 -17.191 1.00 96.50 108 ARG A N 1
ATOM 821 C CA . ARG A 1 108 ? -0.844 0.945 -17.961 1.00 96.50 108 ARG A CA 1
ATOM 822 C C . ARG A 1 108 ? -2.103 0.876 -17.103 1.00 96.50 108 ARG A C 1
ATOM 824 O O . ARG A 1 108 ? -3.153 1.314 -17.554 1.00 96.50 108 ARG A O 1
ATOM 831 N N . GLU A 1 109 ? -1.994 0.356 -15.884 1.00 95.88 109 GLU A N 1
ATOM 832 C CA . GLU A 1 109 ? -3.135 0.212 -14.970 1.00 95.88 109 GLU A CA 1
ATOM 833 C C . GLU A 1 109 ? -3.648 1.553 -14.426 1.00 95.88 109 GLU A C 1
ATOM 835 O O . GLU A 1 109 ? -4.847 1.718 -14.227 1.00 95.88 109 GLU A O 1
ATOM 840 N N . LEU A 1 110 ? -2.754 2.516 -14.191 1.00 96.69 110 LEU A N 1
ATOM 841 C CA . LEU A 1 110 ? -3.076 3.796 -13.549 1.00 96.69 110 LEU A CA 1
ATOM 842 C C . LEU A 1 110 ? -3.042 4.992 -14.510 1.00 96.69 110 LEU A C 1
ATOM 844 O O . LEU A 1 110 ? -3.220 6.131 -14.074 1.00 96.69 110 LEU A O 1
ATOM 848 N N . GLY A 1 111 ? -2.782 4.754 -15.797 1.00 96.62 111 GLY A N 1
ATOM 849 C CA . GLY A 1 111 ? -2.739 5.787 -16.832 1.00 96.62 111 GLY A CA 1
ATOM 850 C C . GLY A 1 111 ? -1.642 6.833 -16.618 1.00 96.62 111 GLY A C 1
ATOM 851 O O . GLY A 1 111 ? -1.871 8.020 -16.842 1.00 96.62 111 GLY A O 1
ATOM 852 N N . TRP A 1 112 ? -0.461 6.438 -16.135 1.00 97.44 112 TRP A N 1
ATOM 853 C CA . TRP A 1 112 ? 0.624 7.398 -15.906 1.00 97.44 112 TRP A CA 1
ATOM 854 C C . TRP A 1 112 ? 1.258 7.877 -17.209 1.00 97.44 112 TRP A C 1
ATOM 856 O O . TRP A 1 112 ? 1.394 7.126 -18.179 1.00 97.44 112 TRP A O 1
ATOM 866 N N . THR A 1 113 ? 1.725 9.125 -17.192 1.00 97.31 113 THR A N 1
ATOM 867 C CA . THR A 1 113 ? 2.596 9.647 -18.244 1.00 97.31 113 THR A CA 1
ATOM 868 C C . THR A 1 113 ? 4.001 9.052 -18.133 1.00 97.31 113 THR A C 1
ATOM 870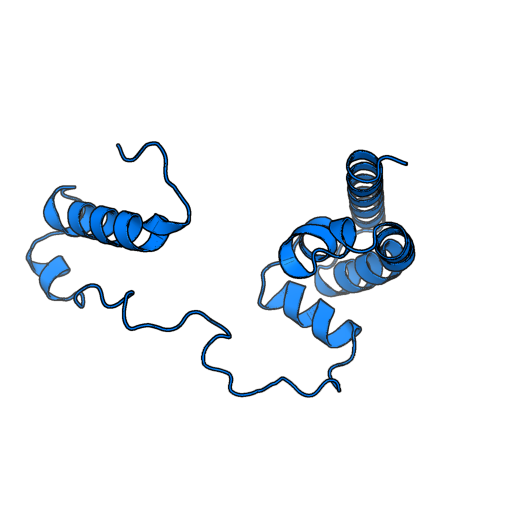 O O . THR A 1 113 ? 4.386 8.465 -17.111 1.00 97.31 113 THR A O 1
ATOM 873 N N . THR A 1 114 ? 4.787 9.205 -19.192 1.00 95.94 114 THR A N 1
ATOM 874 C CA . THR A 1 114 ? 6.196 8.804 -19.245 1.00 95.94 114 THR A CA 1
ATOM 875 C C . THR A 1 114 ? 7.027 9.490 -18.164 1.00 95.94 114 THR A C 1
ATOM 877 O O . THR A 1 114 ? 7.805 8.833 -17.476 1.00 95.94 114 THR A O 1
ATOM 880 N N . GLU A 1 115 ? 6.790 10.778 -17.927 1.00 97.06 115 GLU A N 1
ATOM 881 C CA . GLU A 1 115 ? 7.519 11.597 -16.950 1.00 97.06 115 GLU A CA 1
ATOM 882 C C . GLU A 1 115 ? 7.236 11.118 -15.526 1.00 97.06 115 GLU A C 1
ATOM 884 O O . GLU A 1 115 ? 8.147 10.964 -14.707 1.00 97.06 115 GLU A O 1
ATOM 889 N N . ARG A 1 116 ? 5.964 10.813 -15.233 1.00 97.12 116 ARG A N 1
ATOM 890 C CA . ARG A 1 116 ? 5.581 10.243 -13.941 1.00 97.12 116 ARG A CA 1
ATOM 891 C C . ARG A 1 116 ? 6.204 8.866 -13.748 1.00 97.12 116 ARG A C 1
ATOM 893 O O . ARG A 1 116 ? 6.733 8.592 -12.679 1.00 97.12 116 ARG A O 1
ATOM 900 N N . THR A 1 117 ? 6.177 8.019 -14.775 1.00 97.31 117 THR A N 1
ATOM 901 C CA . THR A 1 117 ? 6.765 6.671 -14.715 1.00 97.31 117 THR A CA 1
ATOM 902 C C . THR A 1 117 ? 8.260 6.733 -14.404 1.00 97.31 117 THR A C 1
ATOM 904 O O . THR A 1 117 ? 8.733 6.014 -13.527 1.00 97.31 117 THR A O 1
ATOM 907 N N . GLN A 1 118 ? 8.987 7.643 -15.055 1.00 97.62 118 GLN A N 1
ATOM 908 C CA . GLN A 1 118 ? 10.405 7.869 -14.789 1.00 97.62 118 GLN A CA 1
ATOM 909 C C . GLN A 1 118 ? 10.644 8.365 -13.356 1.00 97.62 118 GLN A C 1
ATOM 911 O O . GLN A 1 118 ? 11.492 7.829 -12.649 1.00 97.62 118 GLN A O 1
ATOM 916 N N . THR A 1 119 ? 9.824 9.309 -12.887 1.00 97.75 119 THR A N 1
ATOM 917 C CA . THR A 1 119 ? 9.884 9.808 -11.503 1.00 97.75 119 THR A CA 1
ATOM 918 C C . THR A 1 119 ? 9.696 8.682 -10.479 1.00 97.75 119 THR A C 1
ATOM 920 O O . THR A 1 119 ? 10.424 8.607 -9.490 1.00 97.75 119 THR A O 1
ATOM 923 N N . GLU A 1 120 ? 8.737 7.779 -10.703 1.00 97.69 120 GLU A N 1
ATOM 924 C CA . GLU A 1 120 ? 8.514 6.626 -9.822 1.00 97.69 120 GLU A CA 1
ATOM 925 C C . GLU A 1 120 ? 9.692 5.649 -9.826 1.00 97.69 120 GLU A C 1
ATOM 927 O O . GLU A 1 120 ? 10.054 5.123 -8.771 1.00 97.69 120 GLU A O 1
ATOM 932 N N . LEU A 1 121 ? 10.299 5.417 -10.993 1.00 97.62 121 LEU A N 1
ATOM 933 C CA . LEU A 1 121 ? 11.487 4.577 -11.119 1.00 97.62 121 LEU A CA 1
ATOM 934 C C . LEU A 1 121 ? 12.665 5.154 -10.340 1.00 97.62 121 LEU A C 1
ATOM 936 O O . LEU A 1 121 ? 13.314 4.419 -9.599 1.00 97.62 121 LEU A O 1
ATOM 940 N N . ASP A 1 122 ? 12.925 6.451 -10.475 1.00 97.56 122 ASP A N 1
ATOM 941 C CA . ASP A 1 122 ? 14.057 7.091 -9.809 1.00 97.56 122 ASP A CA 1
ATOM 942 C C . ASP A 1 122 ? 13.871 7.105 -8.291 1.00 97.56 122 ASP A C 1
ATOM 944 O O . ASP A 1 122 ? 14.778 6.712 -7.561 1.00 97.56 122 ASP A O 1
ATOM 948 N N . LEU A 1 123 ? 12.664 7.408 -7.804 1.00 97.12 123 LEU A N 1
ATOM 949 C CA . LEU A 1 123 ? 12.353 7.326 -6.375 1.00 97.12 123 LEU A CA 1
ATOM 950 C C . LEU A 1 123 ? 12.499 5.902 -5.826 1.00 97.12 123 LEU A C 1
ATOM 952 O O . LEU A 1 123 ? 13.047 5.716 -4.737 1.00 97.12 123 LEU A O 1
ATOM 956 N N . ALA A 1 124 ? 12.040 4.891 -6.568 1.00 96.38 124 ALA A N 1
ATOM 957 C CA . ALA A 1 124 ? 12.190 3.497 -6.164 1.00 96.38 124 ALA A CA 1
ATOM 958 C C . ALA A 1 124 ? 13.664 3.057 -6.154 1.00 96.38 124 ALA A C 1
ATOM 960 O O . ALA A 1 124 ? 14.087 2.390 -5.212 1.00 96.38 124 ALA A O 1
ATOM 961 N N . ARG A 1 125 ? 14.462 3.466 -7.151 1.00 96.50 125 ARG A N 1
ATOM 962 C CA . ARG A 1 125 ? 15.911 3.204 -7.202 1.00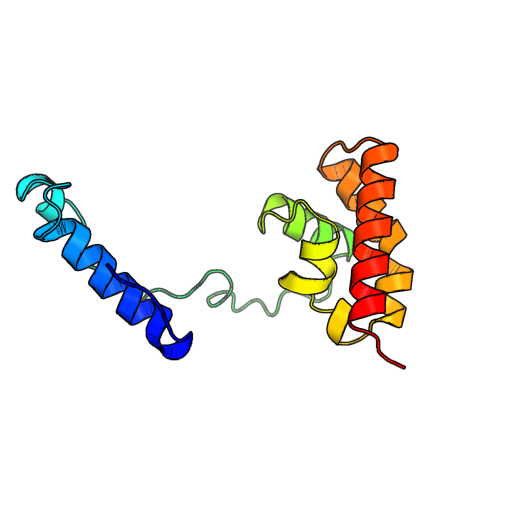 96.50 125 ARG A CA 1
ATOM 963 C C . ARG A 1 125 ? 16.632 3.847 -6.028 1.00 96.50 125 ARG A C 1
ATOM 965 O O . ARG A 1 125 ? 17.337 3.149 -5.310 1.00 96.50 125 ARG A O 1
ATOM 972 N N . THR A 1 126 ? 16.419 5.143 -5.796 1.00 96.31 126 THR A N 1
ATOM 973 C CA . THR A 1 126 ? 17.033 5.869 -4.676 1.00 96.31 126 THR A CA 1
ATOM 974 C C . THR A 1 126 ? 16.686 5.222 -3.341 1.00 96.31 126 THR A C 1
ATOM 976 O O . THR A 1 126 ? 17.563 5.072 -2.494 1.00 96.31 126 THR A O 1
ATOM 979 N N . PHE A 1 127 ? 15.433 4.796 -3.160 1.00 95.69 127 PHE A N 1
ATOM 980 C CA . PHE A 1 127 ? 15.020 4.090 -1.954 1.00 95.69 127 PHE A CA 1
ATOM 981 C C . PHE A 1 127 ? 15.728 2.743 -1.792 1.00 95.69 127 PHE A C 1
ATOM 983 O O . PHE A 1 127 ? 16.235 2.454 -0.716 1.00 95.69 127 PHE A O 1
ATOM 990 N N . ILE A 1 128 ? 15.775 1.911 -2.837 1.00 94.94 128 ILE A N 1
ATOM 991 C CA . ILE A 1 128 ? 16.435 0.604 -2.734 1.00 94.94 128 ILE A CA 1
ATOM 992 C C . ILE A 1 128 ? 17.927 0.796 -2.447 1.00 94.94 128 ILE A C 1
ATOM 994 O O . ILE A 1 128 ? 18.456 0.139 -1.556 1.00 94.94 128 ILE A O 1
ATOM 998 N N . SER A 1 129 ? 18.591 1.738 -3.117 1.00 93.25 129 SER A N 1
ATOM 999 C CA . SER A 1 129 ? 19.999 2.049 -2.857 1.00 93.25 129 SER A CA 1
ATOM 1000 C C . SER A 1 129 ? 20.249 2.579 -1.443 1.00 93.25 129 SER A C 1
ATOM 1002 O O . SER A 1 129 ? 21.313 2.322 -0.895 1.00 93.25 129 SER A O 1
ATOM 1004 N N . SER A 1 130 ? 19.301 3.294 -0.825 1.00 93.94 130 SER A N 1
ATOM 1005 C CA . SER A 1 130 ? 19.489 3.809 0.540 1.00 93.94 130 SER A CA 1
ATOM 1006 C C . SER A 1 130 ? 19.383 2.732 1.620 1.00 93.94 130 SER A C 1
ATOM 1008 O O . SER A 1 130 ? 19.974 2.885 2.687 1.00 93.94 130 SER A O 1
ATOM 1010 N N . ILE A 1 131 ? 18.647 1.647 1.355 1.00 92.56 131 ILE A N 1
ATOM 1011 C CA . ILE A 1 131 ? 18.518 0.502 2.273 1.00 92.56 131 ILE A CA 1
ATOM 1012 C C . ILE A 1 131 ? 19.497 -0.631 1.948 1.00 92.56 131 ILE A C 1
ATOM 1014 O O . ILE A 1 131 ? 19.776 -1.463 2.808 1.00 92.56 131 ILE A O 1
ATOM 1018 N N . SER A 1 132 ? 20.012 -0.664 0.719 1.00 82.44 132 SER A N 1
ATOM 1019 C CA . SER A 1 132 ? 21.008 -1.631 0.257 1.00 82.44 132 SER A CA 1
ATOM 1020 C C . SER A 1 132 ? 22.396 -1.083 0.546 1.00 82.44 132 SER A C 1
ATOM 1022 O O . SER A 1 132 ? 23.063 -0.538 -0.329 1.00 82.44 132 SER A O 1
ATOM 1024 N N . VAL A 1 133 ? 22.819 -1.188 1.800 1.00 66.94 133 VAL A N 1
ATOM 1025 C CA . VAL A 1 133 ? 24.222 -0.976 2.154 1.00 66.94 133 VAL A CA 1
ATOM 1026 C C . VAL A 1 133 ? 24.983 -2.242 1.752 1.00 66.94 133 VAL A C 1
ATOM 1028 O O . VAL A 1 133 ? 24.590 -3.339 2.150 1.00 66.94 133 VAL A O 1
ATOM 1031 N N . ALA A 1 134 ? 26.000 -2.073 0.905 1.00 49.41 134 ALA A N 1
ATOM 1032 C CA . ALA A 1 134 ? 26.983 -3.105 0.575 1.00 49.41 134 ALA A CA 1
ATOM 1033 C C . ALA A 1 134 ? 27.884 -3.414 1.778 1.00 49.41 134 ALA A C 1
ATOM 1035 O O . ALA A 1 134 ? 28.211 -2.458 2.519 1.00 49.41 134 ALA A O 1
#

InterPro domains:
  IPR000447 FAD-dependent glycerol-3-phosphate dehydrogenase [PTHR11985] (64-130)
  IPR031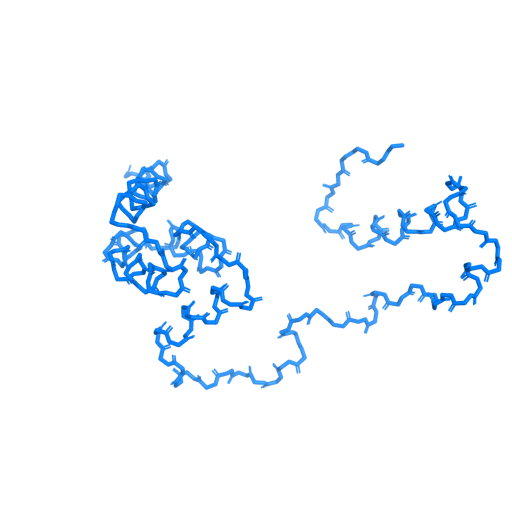656 Alpha-glycerophosphate oxidase, C-terminal [PF16901] (65-116)
  IPR038299 Alpha-glycerophosphate oxidase, C-terminal domain superfamily [G3DSA:1.10.8.870] (10-133)

Foldseek 3Di:
DPDDDDPVCPVVVVLVVVVCVDPPVPPHDPVRSVVDDRDPVVPDDDPPPPPPPPPPPPDDPLNVLLCCVPVVVDLALCCVCCPVVNCLPVPVPVSLVCLVVSLVSSCVNVVDDPVVSVVRNVVSVVVSVVNDDD

pLDDT: mean 89.14, std 11.32, range [49.41, 97.75]

Radius of gyration: 20.51 Å; chains: 1; bounding box: 58×36×44 Å

Organism: Trypanosoma rangeli (NCBI:txid5698)

Secondary structure (DSSP, 8-state):
------GGGHHHHHHHHHHHHHHTSSSS-HHHHHHSPPP-TTTSPPTTTS------TTS-HHHHHHHHHHTS---SHHIIIIIIS-HHHH-HHHHHHHHHHHHHHHHHHHT--HHHHHHHHHHHHHHHHHH---